Protein AF-A0A8T0N1Z3-F1 (afdb_monomer_lite)

Sequence (78 aa):
MCFDSFEKERFDAFEFIVLIPLPTRSMLLMIPAHDLIAMYLAIELQSLCFYVIAASKRKSEFSTEAGSKYLILGAFPS

pLDDT: mean 82.82, std 9.91, range [55.31, 93.94]

Foldseek 3Di:
DVVVVCVVVVAPVVVVVVLVCQLVVLVVQCPPDPDPVSNVVSVVSNLVSVLCVQCRPVVDPVSVVRSVVSVVVVVVPD

Radius of gyration: 14.24 Å; chains: 1; bounding box: 31×26×34 Å

InterPro domains:
  IPR001750 NADH:quinone oxidoreductase/Mrp antiporter, transmembrane domain [PF00361] (33-76)

Organism: Panicum virgatum (NCBI:txid38727)

Structure (mmCIF, N/CA/C/O backbone):
data_AF-A0A8T0N1Z3-F1
#
_entry.id   AF-A0A8T0N1Z3-F1
#
loop_
_atom_site.group_PDB
_atom_site.id
_atom_site.type_symbol
_atom_site.label_atom_id
_atom_site.label_alt_id
_atom_site.label_comp_id
_atom_site.label_asym_id
_atom_site.label_entity_id
_atom_site.label_seq_id
_atom_site.pdbx_PDB_ins_code
_atom_site.Cartn_x
_atom_site.Cartn_y
_atom_site.Cartn_z
_atom_site.occupancy
_atom_site.B_iso_or_equiv
_atom_site.auth_seq_id
_atom_site.auth_comp_id
_atom_site.auth_asym_id
_atom_site.auth_atom_id
_atom_site.pdbx_PDB_model_num
ATOM 1 N N . MET A 1 1 ? -5.983 -15.819 11.140 1.00 61.25 1 MET A N 1
ATOM 2 C CA . MET A 1 1 ? -4.746 -15.005 11.092 1.00 61.25 1 MET A CA 1
ATOM 3 C C . MET A 1 1 ? -4.945 -13.641 10.427 1.00 61.25 1 MET A C 1
ATOM 5 O O . MET A 1 1 ? -4.527 -12.684 11.048 1.00 61.25 1 MET A O 1
ATOM 9 N N . CYS A 1 2 ? -5.606 -13.502 9.264 1.00 67.00 2 CYS A N 1
ATOM 10 C CA . CYS A 1 2 ? -6.069 -12.183 8.764 1.00 67.00 2 CYS A CA 1
ATOM 11 C C . CYS A 1 2 ? -7.608 -12.103 8.658 1.00 67.00 2 CYS A C 1
ATOM 13 O O . CYS A 1 2 ? -8.210 -11.146 9.126 1.00 67.00 2 CYS A O 1
ATOM 15 N N . PHE A 1 3 ? -8.263 -13.176 8.191 1.00 65.94 3 PHE A N 1
ATOM 16 C CA . PHE A 1 3 ? -9.733 -13.312 8.209 1.00 65.94 3 PHE A CA 1
ATOM 17 C C . PHE A 1 3 ? -10.355 -13.144 9.608 1.00 65.94 3 PHE A C 1
ATOM 19 O O . PHE A 1 3 ? -11.362 -12.466 9.758 1.00 65.94 3 PHE A O 1
ATOM 26 N N . ASP A 1 4 ? -9.696 -13.676 10.640 1.00 71.56 4 ASP A N 1
ATOM 27 C CA . ASP A 1 4 ? -10.095 -13.506 12.049 1.00 71.56 4 ASP A CA 1
ATOM 28 C C . ASP A 1 4 ? -10.023 -12.036 12.521 1.00 71.56 4 ASP A C 1
ATOM 30 O O . ASP A 1 4 ? -10.860 -11.597 13.306 1.00 71.56 4 ASP A O 1
ATOM 34 N N . SER A 1 5 ? -9.076 -11.245 12.000 1.00 69.44 5 SER A N 1
ATOM 35 C CA . SER A 1 5 ? -8.979 -9.809 12.297 1.00 69.44 5 SER A CA 1
ATOM 36 C C . SER A 1 5 ? -10.135 -9.025 11.671 1.00 69.44 5 SER A C 1
ATOM 38 O O . SER A 1 5 ? -10.701 -8.154 12.326 1.00 69.44 5 SER A O 1
ATOM 40 N N . PHE A 1 6 ? -10.545 -9.373 10.443 1.00 70.19 6 PHE A N 1
ATOM 41 C CA . PHE A 1 6 ? -11.713 -8.763 9.793 1.00 70.19 6 PHE A CA 1
ATOM 42 C C . PHE A 1 6 ? -13.009 -9.008 10.571 1.00 70.19 6 PHE A C 1
ATOM 44 O O . PHE A 1 6 ? -13.821 -8.093 10.717 1.00 70.19 6 PHE A O 1
ATOM 51 N N . GLU A 1 7 ? -13.176 -10.219 11.103 1.00 67.06 7 GLU A N 1
ATOM 52 C CA . GLU A 1 7 ? -14.356 -10.603 11.880 1.00 67.06 7 GLU A CA 1
ATOM 53 C C . GLU A 1 7 ? -14.409 -9.878 13.238 1.00 67.06 7 GLU A C 1
ATOM 55 O O . GLU A 1 7 ? -15.466 -9.398 13.652 1.00 67.06 7 GLU A O 1
ATOM 60 N N . LYS A 1 8 ? -13.253 -9.716 13.899 1.00 67.50 8 LYS A N 1
ATOM 61 C CA . LYS A 1 8 ? -13.129 -9.025 15.194 1.00 67.50 8 LYS A CA 1
ATOM 62 C C . LYS A 1 8 ? -13.274 -7.509 15.102 1.00 67.50 8 LYS A C 1
ATOM 64 O O . LYS A 1 8 ? -13.855 -6.900 15.996 1.00 67.50 8 LYS A O 1
ATOM 69 N N . GLU A 1 9 ? -12.748 -6.889 14.049 1.00 70.69 9 GLU A N 1
ATOM 70 C CA . GLU A 1 9 ? -12.727 -5.427 13.914 1.00 70.69 9 GLU A CA 1
ATOM 71 C C . GLU A 1 9 ? -13.938 -4.851 13.162 1.00 70.69 9 GLU A C 1
ATOM 73 O O . GLU A 1 9 ? -14.044 -3.630 13.057 1.00 70.69 9 GLU A O 1
ATOM 78 N N . ARG A 1 10 ? -14.877 -5.696 12.687 1.00 63.59 10 ARG A N 1
ATOM 79 C CA . ARG A 1 10 ? -16.053 -5.293 11.883 1.00 63.59 10 ARG A CA 1
ATOM 80 C C . ARG A 1 10 ? -15.689 -4.285 10.788 1.00 63.59 10 ARG A C 1
ATOM 82 O O . ARG A 1 10 ? -16.337 -3.251 10.627 1.00 63.59 10 ARG A O 1
ATOM 89 N N . PHE A 1 11 ? -14.622 -4.580 10.057 1.00 65.31 11 PHE A N 1
ATOM 90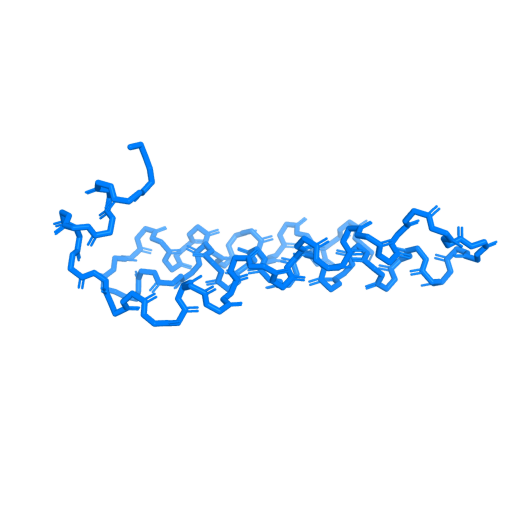 C CA . PHE A 1 11 ? -14.284 -3.813 8.868 1.00 65.31 11 PHE A CA 1
ATOM 91 C C . PHE A 1 11 ? -15.311 -4.068 7.769 1.00 65.31 11 PHE A C 1
ATOM 93 O O . PHE A 1 11 ? -15.788 -5.195 7.614 1.00 65.31 11 PHE A O 1
ATOM 100 N N . ASP A 1 12 ? -15.599 -3.043 6.968 1.00 64.19 12 ASP A N 1
ATOM 101 C CA . ASP A 1 12 ? -16.258 -3.205 5.676 1.00 64.19 12 ASP A CA 1
ATOM 102 C C . ASP A 1 12 ? -15.340 -4.047 4.778 1.00 64.19 12 ASP A C 1
ATOM 104 O O . ASP A 1 12 ? -14.447 -3.549 4.092 1.00 64.19 12 ASP A O 1
ATOM 108 N N . ALA A 1 13 ? -15.517 -5.369 4.850 1.00 62.66 13 ALA A N 1
ATOM 109 C CA . ALA A 1 13 ? -14.600 -6.355 4.281 1.00 62.66 13 ALA A CA 1
ATOM 110 C C . ALA A 1 13 ? -14.407 -6.181 2.766 1.00 62.66 13 ALA A C 1
ATOM 112 O O . ALA A 1 13 ? -13.385 -6.586 2.219 1.00 62.66 13 ALA A O 1
ATOM 113 N N . PHE A 1 14 ? -15.367 -5.548 2.090 1.00 73.19 14 PHE A N 1
ATOM 114 C CA . PHE A 1 14 ? -15.364 -5.372 0.646 1.00 73.19 14 PHE A CA 1
ATOM 115 C C . PHE A 1 14 ? -14.186 -4.526 0.134 1.00 73.19 14 PHE A C 1
ATOM 117 O O . PHE A 1 14 ? -13.529 -4.933 -0.823 1.00 73.19 14 PHE A O 1
ATOM 124 N N . GLU A 1 15 ? -13.862 -3.398 0.777 1.00 74.75 15 GLU A N 1
ATOM 125 C CA . GLU A 1 15 ? -12.763 -2.526 0.327 1.00 74.75 15 GLU A CA 1
ATOM 126 C C . GLU A 1 15 ? -11.407 -3.230 0.464 1.00 74.75 15 GLU A C 1
ATOM 128 O O . GLU A 1 15 ? -10.584 -3.210 -0.452 1.00 74.75 15 GLU A O 1
ATOM 133 N N . PHE A 1 16 ? -11.204 -3.940 1.574 1.00 78.62 16 PHE A N 1
ATOM 134 C CA . PHE A 1 16 ? -9.975 -4.687 1.836 1.00 78.62 16 PHE A CA 1
ATOM 135 C C . PHE A 1 16 ? -9.786 -5.886 0.904 1.00 78.62 16 PHE A C 1
ATOM 137 O O . PHE A 1 16 ? -8.668 -6.147 0.460 1.00 78.62 16 PHE A O 1
ATOM 144 N N . ILE A 1 17 ? -10.865 -6.602 0.574 1.00 82.0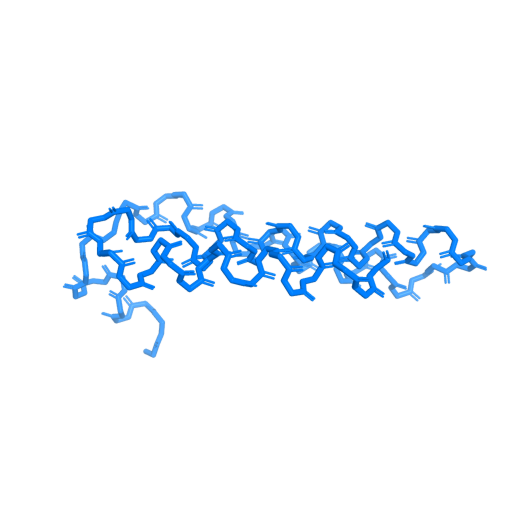0 17 ILE A N 1
ATOM 145 C CA . ILE A 1 17 ? -10.817 -7.733 -0.363 1.00 82.00 17 ILE A CA 1
ATOM 146 C C . ILE A 1 17 ? -10.360 -7.274 -1.754 1.00 82.00 17 ILE A C 1
ATOM 148 O O . ILE A 1 17 ? -9.655 -8.017 -2.434 1.00 82.00 17 ILE A O 1
ATOM 152 N N . VAL A 1 18 ? -10.716 -6.055 -2.169 1.00 83.44 18 VAL A N 1
ATOM 153 C CA . VAL A 1 18 ? -10.274 -5.475 -3.448 1.00 83.44 18 VAL A CA 1
ATOM 154 C C . VAL A 1 18 ? -8.861 -4.890 -3.351 1.00 83.44 18 VAL A C 1
ATOM 156 O O . VAL A 1 18 ? -8.078 -5.019 -4.292 1.00 83.44 18 VAL A O 1
ATOM 159 N N . LEU A 1 19 ? -8.509 -4.285 -2.213 1.00 84.56 19 LEU A N 1
ATOM 160 C CA . LEU A 1 19 ? -7.207 -3.649 -1.999 1.00 84.56 19 LEU A CA 1
ATOM 161 C C . LEU A 1 19 ? -6.050 -4.640 -1.834 1.00 84.56 19 LEU A C 1
ATOM 163 O O . LEU A 1 19 ? -4.945 -4.312 -2.239 1.00 84.56 19 LEU A O 1
ATOM 167 N N . ILE A 1 20 ? -6.266 -5.841 -1.288 1.00 86.62 20 ILE A N 1
ATOM 168 C CA . ILE A 1 20 ? -5.208 -6.856 -1.100 1.00 86.62 20 ILE A CA 1
ATOM 169 C C . ILE A 1 20 ? -4.614 -7.406 -2.416 1.00 86.62 20 ILE A C 1
ATOM 171 O O . ILE A 1 20 ? -3.389 -7.491 -2.509 1.00 8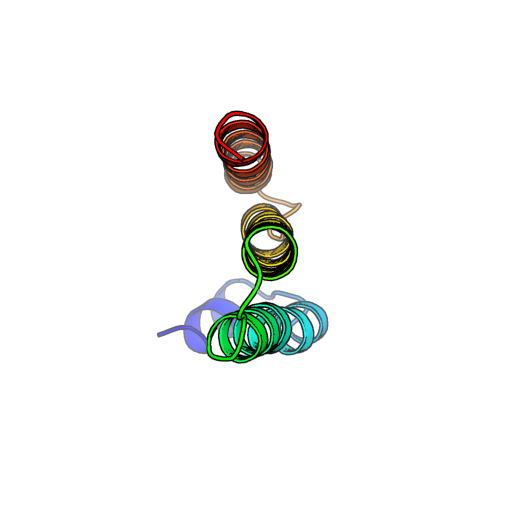6.62 20 ILE A O 1
ATOM 175 N N . PRO A 1 21 ? -5.394 -7.793 -3.445 1.00 91.12 21 PRO A N 1
ATOM 176 C CA . PRO A 1 21 ? -4.830 -8.328 -4.689 1.00 91.12 21 PRO A CA 1
ATOM 177 C C . PRO A 1 21 ? -4.170 -7.263 -5.580 1.00 91.12 21 PRO A C 1
ATOM 179 O O . PRO A 1 21 ? -3.388 -7.607 -6.470 1.00 91.12 21 PRO A O 1
ATOM 182 N N . LEU A 1 22 ? -4.467 -5.978 -5.371 1.00 90.81 22 LEU A N 1
ATOM 183 C CA . LEU A 1 22 ? -3.925 -4.871 -6.161 1.00 90.81 22 LEU A CA 1
ATOM 184 C C . LEU A 1 22 ? -2.385 -4.715 -6.048 1.00 90.81 22 LEU A C 1
ATOM 186 O O . LEU A 1 22 ? -1.729 -4.742 -7.093 1.00 90.81 22 LEU A O 1
ATOM 190 N N . PRO A 1 23 ? -1.761 -4.654 -4.850 1.00 92.38 23 PRO A N 1
ATOM 191 C CA . PRO A 1 23 ? -0.304 -4.629 -4.707 1.00 92.38 23 PRO A CA 1
ATOM 192 C C . PRO A 1 23 ? 0.347 -5.918 -5.213 1.00 92.38 23 PRO A C 1
ATOM 194 O O . PRO A 1 23 ? 1.434 -5.865 -5.782 1.00 92.38 23 PRO A O 1
ATOM 197 N N . THR A 1 24 ? -0.321 -7.072 -5.093 1.00 91.38 24 THR A N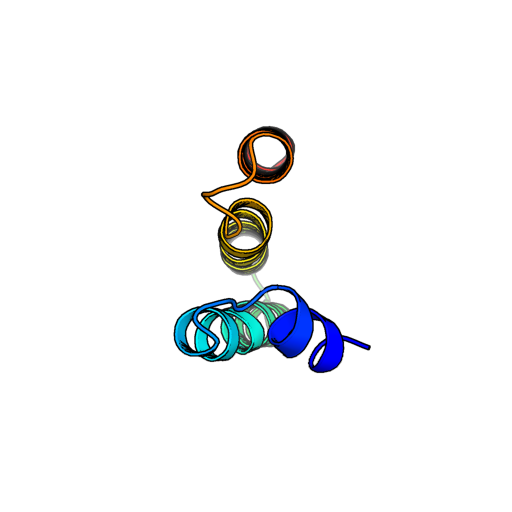 1
ATOM 198 C CA . THR A 1 24 ? 0.183 -8.338 -5.651 1.00 91.38 24 THR A CA 1
ATOM 199 C C . THR A 1 24 ? 0.307 -8.270 -7.173 1.00 91.38 24 THR A C 1
ATOM 201 O O . THR A 1 24 ? 1.300 -8.738 -7.726 1.00 91.38 24 THR A O 1
ATOM 204 N N . ARG A 1 25 ? -0.653 -7.644 -7.868 1.00 91.38 25 ARG A N 1
ATOM 205 C CA . ARG A 1 25 ? -0.531 -7.398 -9.314 1.00 91.38 25 ARG A CA 1
ATOM 206 C C . ARG A 1 25 ? 0.622 -6.454 -9.642 1.00 91.38 25 ARG A C 1
ATOM 208 O O . ARG A 1 25 ? 1.315 -6.696 -10.622 1.00 91.38 25 ARG A O 1
ATOM 215 N N . SER A 1 26 ? 0.858 -5.431 -8.822 1.00 92.56 26 SER A N 1
ATOM 216 C CA . SER A 1 26 ? 2.006 -4.531 -8.999 1.00 92.56 26 SER A CA 1
ATOM 217 C C . SER A 1 26 ? 3.343 -5.272 -8.884 1.00 92.56 26 SER A C 1
ATOM 219 O O . SER A 1 26 ? 4.210 -5.130 -9.741 1.00 92.56 26 SER A O 1
ATOM 221 N N . MET A 1 27 ? 3.475 -6.158 -7.892 1.00 92.06 27 MET A N 1
ATOM 222 C CA . MET A 1 27 ? 4.650 -7.027 -7.744 1.00 92.06 27 MET A CA 1
ATOM 223 C C . MET A 1 27 ? 4.858 -7.928 -8.970 1.00 92.06 27 MET A C 1
ATOM 225 O O . MET A 1 27 ? 5.986 -8.105 -9.423 1.00 92.06 27 MET A O 1
ATOM 229 N N . LEU A 1 28 ? 3.775 -8.467 -9.542 1.00 93.94 28 LEU A N 1
ATOM 230 C CA . LEU A 1 28 ? 3.821 -9.251 -10.781 1.00 93.94 28 LEU A CA 1
ATOM 231 C C . LEU A 1 28 ? 4.300 -8.424 -11.985 1.00 93.94 28 LEU A C 1
ATOM 233 O O . LEU A 1 28 ? 5.022 -8.959 -12.822 1.00 93.94 28 LEU A O 1
ATOM 237 N N . LEU A 1 29 ? 3.944 -7.136 -12.061 1.00 89.44 29 LEU A N 1
ATOM 238 C CA . LEU A 1 29 ? 4.433 -6.213 -13.096 1.00 89.44 29 LEU A CA 1
ATOM 239 C C . LEU A 1 29 ? 5.917 -5.858 -12.923 1.00 89.44 29 LEU A C 1
ATOM 241 O O . LEU A 1 29 ? 6.578 -5.536 -13.907 1.00 89.44 29 LEU A O 1
ATOM 245 N N . MET A 1 30 ? 6.451 -5.956 -11.703 1.00 91.69 30 MET A N 1
ATOM 246 C CA . MET A 1 30 ? 7.863 -5.693 -11.417 1.00 91.69 30 MET A CA 1
ATOM 247 C C . MET A 1 30 ? 8.790 -6.806 -11.939 1.00 91.69 30 MET A C 1
ATOM 249 O O . MET A 1 30 ? 9.914 -6.523 -12.340 1.00 91.69 30 MET A O 1
ATOM 253 N N . ILE A 1 31 ? 8.328 -8.064 -11.974 1.00 89.25 31 ILE A N 1
ATOM 254 C CA . ILE A 1 31 ? 9.133 -9.235 -12.381 1.00 89.25 31 ILE A CA 1
ATOM 255 C C . ILE A 1 31 ? 9.675 -9.126 -13.824 1.00 89.25 31 ILE A C 1
ATOM 257 O O . ILE A 1 31 ? 10.859 -9.398 -14.020 1.00 89.25 31 ILE A O 1
ATOM 261 N N . PRO A 1 32 ? 8.875 -8.744 -14.842 1.00 91.38 32 PRO A N 1
ATOM 262 C CA . PRO A 1 32 ? 9.361 -8.579 -16.214 1.00 91.38 32 PRO A CA 1
ATOM 263 C C . PRO A 1 32 ? 9.875 -7.160 -16.530 1.00 91.38 32 PRO A C 1
ATOM 265 O O . PRO A 1 32 ? 10.072 -6.839 -17.701 1.00 91.38 32 PRO A O 1
ATOM 268 N N . ALA A 1 33 ? 10.041 -6.272 -15.544 1.00 89.62 33 ALA A N 1
ATOM 269 C CA . ALA A 1 33 ? 10.441 -4.893 -15.814 1.00 89.62 33 ALA A CA 1
ATOM 270 C C . ALA A 1 33 ? 11.904 -4.827 -16.297 1.00 89.62 33 ALA A C 1
ATOM 272 O O . ALA A 1 33 ? 12.836 -5.127 -15.556 1.00 89.62 33 ALA A O 1
ATOM 273 N N . HIS A 1 34 ? 12.101 -4.414 -17.552 1.00 87.81 34 HIS A N 1
ATOM 274 C CA . HIS A 1 34 ? 13.427 -4.259 -18.171 1.00 87.81 34 HIS A CA 1
ATOM 275 C C . HIS A 1 34 ? 13.954 -2.818 -18.147 1.00 87.81 34 HIS A C 1
ATOM 277 O O . HIS A 1 34 ? 15.092 -2.579 -18.544 1.00 87.81 34 HIS A O 1
ATOM 283 N N . ASP A 1 35 ? 13.135 -1.869 -17.693 1.00 91.88 35 ASP A N 1
ATOM 284 C CA . ASP A 1 35 ? 13.470 -0.451 -17.621 1.00 91.88 35 ASP A CA 1
ATOM 285 C C . ASP A 1 35 ? 13.348 0.062 -16.181 1.00 91.88 35 ASP A C 1
ATOM 287 O O . ASP A 1 35 ? 12.431 -0.325 -15.447 1.00 91.88 35 ASP A O 1
ATOM 291 N N . LEU A 1 36 ? 14.269 0.944 -15.780 1.00 91.62 36 LEU A N 1
ATOM 292 C CA . LEU A 1 36 ? 14.309 1.499 -14.425 1.00 91.62 36 LEU A CA 1
ATOM 293 C C . LEU A 1 36 ? 13.051 2.318 -14.102 1.00 91.62 36 LEU A C 1
ATOM 295 O O . LEU A 1 36 ? 12.588 2.288 -12.964 1.00 91.62 36 LEU A O 1
ATOM 299 N N . ILE A 1 37 ? 12.452 2.990 -15.091 1.00 91.88 37 ILE A N 1
ATOM 300 C CA . ILE A 1 37 ? 11.224 3.774 -14.904 1.00 91.88 37 ILE A CA 1
ATOM 301 C C . ILE A 1 37 ? 10.036 2.835 -14.671 1.00 91.88 37 ILE A C 1
ATOM 303 O O . ILE A 1 37 ? 9.200 3.091 -13.806 1.00 91.88 37 ILE A O 1
ATOM 307 N N . ALA A 1 38 ? 9.972 1.721 -15.406 1.00 91.06 38 ALA A N 1
ATOM 308 C CA . ALA A 1 38 ? 8.928 0.714 -15.221 1.00 91.06 38 ALA A CA 1
ATOM 309 C C . ALA A 1 38 ? 9.026 0.040 -13.843 1.00 91.06 38 ALA A C 1
ATOM 311 O O . ALA A 1 38 ? 8.006 -0.166 -13.184 1.00 91.06 38 ALA A O 1
ATOM 312 N N . MET A 1 39 ? 10.248 -0.253 -13.383 1.00 91.00 39 MET A N 1
ATOM 313 C CA . MET A 1 39 ? 10.489 -0.780 -12.039 1.00 91.00 39 MET A CA 1
ATOM 314 C C . MET A 1 39 ? 10.076 0.228 -10.959 1.00 91.00 39 MET A C 1
ATOM 316 O O . MET A 1 39 ? 9.373 -0.142 -10.021 1.00 91.00 39 MET A O 1
ATOM 320 N N . TYR A 1 40 ? 10.447 1.500 -11.116 1.00 91.38 40 TYR A N 1
ATOM 321 C CA . TYR A 1 40 ? 10.065 2.572 -10.197 1.00 91.38 40 TYR A CA 1
ATOM 322 C C . TYR A 1 40 ? 8.542 2.726 -10.084 1.00 91.38 40 TYR A C 1
ATOM 324 O O . TYR A 1 40 ? 7.993 2.706 -8.985 1.00 91.38 40 TYR A O 1
ATOM 332 N N . LEU A 1 41 ? 7.838 2.776 -11.220 1.00 90.81 41 LEU A N 1
ATOM 333 C CA . LEU A 1 41 ? 6.375 2.867 -11.255 1.00 90.81 41 LEU A CA 1
ATOM 334 C C . LEU A 1 41 ? 5.690 1.664 -10.591 1.00 90.81 41 LEU A C 1
ATOM 336 O O . LEU A 1 41 ? 4.674 1.834 -9.919 1.00 90.81 41 LEU A O 1
ATOM 340 N N . ALA A 1 42 ? 6.231 0.454 -10.759 1.00 92.81 42 ALA A N 1
ATOM 341 C CA . ALA A 1 42 ? 5.698 -0.742 -10.110 1.00 92.81 42 ALA A CA 1
ATOM 342 C C . ALA A 1 42 ? 5.883 -0.704 -8.580 1.00 92.81 42 ALA A C 1
ATOM 344 O O . ALA A 1 42 ? 4.986 -1.123 -7.841 1.00 92.81 42 ALA A O 1
ATOM 345 N N . ILE A 1 43 ? 7.012 -0.173 -8.101 1.00 91.38 43 ILE A N 1
ATOM 346 C CA . ILE A 1 43 ? 7.277 0.020 -6.669 1.00 91.38 43 ILE A CA 1
ATOM 347 C C . ILE A 1 43 ? 6.345 1.089 -6.093 1.00 91.38 43 ILE A C 1
ATOM 349 O O . ILE A 1 43 ? 5.706 0.847 -5.073 1.00 91.38 43 ILE A O 1
ATOM 353 N N . GLU A 1 44 ? 6.195 2.227 -6.768 1.00 90.88 44 GLU A N 1
ATOM 354 C CA . GLU A 1 44 ? 5.285 3.302 -6.355 1.00 90.88 44 GLU A CA 1
ATOM 355 C C . GLU A 1 44 ? 3.831 2.829 -6.272 1.00 90.88 44 GLU A C 1
ATOM 357 O O . GLU A 1 44 ? 3.152 3.021 -5.261 1.00 90.88 44 GLU A O 1
ATOM 362 N N . LEU A 1 45 ? 3.358 2.112 -7.295 1.00 91.19 45 LEU A N 1
ATOM 363 C CA . LEU A 1 45 ? 2.007 1.555 -7.306 1.00 91.19 45 LEU A CA 1
ATOM 364 C C . LEU A 1 45 ? 1.789 0.562 -6.151 1.00 91.19 45 LEU A C 1
ATOM 366 O O . LEU A 1 45 ? 0.718 0.548 -5.535 1.00 91.19 45 LEU A O 1
ATOM 370 N N . GLN A 1 46 ? 2.799 -0.247 -5.822 1.00 93.00 46 GLN A N 1
ATOM 371 C CA . GLN A 1 46 ? 2.741 -1.173 -4.693 1.00 93.00 46 GLN A CA 1
ATOM 372 C C . GLN A 1 46 ? 2.697 -0.428 -3.350 1.00 93.00 46 GLN A C 1
ATOM 374 O O . GLN A 1 46 ? 1.856 -0.739 -2.501 1.00 93.00 46 GLN A O 1
ATOM 379 N N . SER A 1 47 ? 3.570 0.561 -3.166 1.00 90.38 47 SER A N 1
ATOM 380 C CA . SER A 1 47 ? 3.651 1.386 -1.959 1.00 90.38 47 SER A CA 1
ATOM 381 C C . SER A 1 47 ? 2.350 2.144 -1.702 1.00 90.38 47 SER A C 1
ATOM 383 O O . SER A 1 47 ? 1.835 2.129 -0.583 1.00 90.38 47 SER A O 1
ATOM 385 N N . LEU A 1 48 ? 1.741 2.708 -2.748 1.00 89.25 48 LEU A N 1
ATOM 386 C CA . LEU A 1 48 ? 0.488 3.452 -2.648 1.00 89.25 48 LEU A CA 1
ATOM 387 C C . LEU A 1 48 ? -0.676 2.576 -2.165 1.00 89.25 48 LEU A C 1
ATOM 389 O O . LEU A 1 48 ? -1.451 2.990 -1.300 1.00 89.25 48 LEU A O 1
ATOM 393 N N . CYS A 1 49 ? -0.753 1.330 -2.641 1.00 91.00 49 CYS A N 1
ATOM 394 C CA . CYS A 1 49 ? -1.727 0.358 -2.142 1.00 91.00 49 CYS A CA 1
ATOM 395 C C . CYS A 1 49 ? -1.523 0.062 -0.647 1.00 91.00 49 CYS A C 1
ATOM 397 O O . CYS A 1 49 ? -2.492 -0.010 0.112 1.00 91.00 49 CYS A O 1
ATOM 399 N N . PHE A 1 50 ? -0.271 -0.076 -0.201 1.00 88.44 50 PHE A N 1
ATOM 400 C CA . PHE A 1 50 ? 0.036 -0.317 1.208 1.00 88.44 50 PHE A CA 1
ATOM 401 C C . PHE A 1 50 ? -0.247 0.889 2.107 1.00 88.44 50 PHE A C 1
ATOM 403 O O . PHE A 1 50 ? -0.710 0.687 3.230 1.00 88.44 50 PHE A O 1
ATOM 410 N N . TYR A 1 51 ? -0.073 2.124 1.630 1.00 89.44 51 TYR A N 1
ATOM 411 C CA . TYR A 1 51 ? -0.466 3.317 2.390 1.00 89.44 51 TYR A CA 1
ATOM 412 C C . TYR A 1 51 ? -1.970 3.355 2.651 1.00 89.44 51 TYR A C 1
ATOM 414 O O . TYR A 1 51 ? -2.399 3.619 3.776 1.00 89.44 51 TYR A O 1
ATOM 422 N N . VAL A 1 52 ? -2.775 3.029 1.635 1.00 87.75 52 VAL A N 1
ATOM 423 C CA . VAL A 1 52 ? -4.237 2.966 1.769 1.00 87.75 52 VAL A CA 1
ATOM 424 C C . VAL A 1 52 ? -4.635 1.888 2.776 1.00 87.75 52 VAL A C 1
ATOM 426 O O . VAL A 1 52 ? -5.465 2.140 3.650 1.00 87.75 52 VAL A O 1
ATOM 429 N N . ILE A 1 53 ? -3.998 0.716 2.720 1.00 87.19 53 ILE A N 1
ATOM 430 C CA . ILE A 1 53 ? -4.242 -0.381 3.666 1.00 87.19 53 ILE A CA 1
ATOM 431 C C . ILE A 1 53 ? -3.866 0.023 5.104 1.00 87.19 53 ILE A C 1
ATOM 433 O O . ILE A 1 53 ? -4.646 -0.203 6.030 1.00 87.19 53 ILE A O 1
ATOM 437 N N . ALA A 1 54 ? -2.719 0.678 5.307 1.00 86.81 54 ALA A N 1
ATOM 438 C CA . ALA A 1 54 ? -2.265 1.126 6.627 1.00 86.81 54 ALA A CA 1
ATOM 439 C C . ALA A 1 54 ? -3.183 2.194 7.253 1.00 86.81 54 ALA A C 1
ATOM 441 O O . ALA A 1 54 ? -3.379 2.205 8.471 1.00 86.81 54 ALA A O 1
ATOM 442 N N . ALA A 1 55 ? -3.778 3.059 6.426 1.00 85.88 55 ALA A N 1
ATOM 443 C CA . ALA A 1 55 ? -4.713 4.106 6.842 1.00 85.88 55 ALA A CA 1
ATOM 444 C C . ALA A 1 55 ? -6.191 3.660 6.847 1.00 85.88 55 ALA A C 1
ATOM 446 O O . ALA A 1 55 ? -7.085 4.471 7.103 1.00 85.88 55 ALA A O 1
ATOM 447 N N . SER A 1 56 ? -6.486 2.389 6.554 1.00 81.75 56 SER A N 1
ATOM 448 C CA . SER A 1 56 ? -7.870 1.936 6.362 1.00 81.75 56 SER A CA 1
ATOM 449 C C . SER A 1 56 ? -8.714 1.981 7.645 1.00 81.75 56 SER A C 1
ATOM 451 O O . SER A 1 56 ? -9.936 2.123 7.572 1.00 81.75 56 SER A O 1
ATOM 453 N N . LYS A 1 57 ? -8.110 1.939 8.844 1.00 83.31 57 LYS A N 1
ATOM 454 C CA . LYS A 1 57 ? -8.847 2.030 10.119 1.00 83.31 57 LYS A CA 1
ATOM 455 C C . LYS A 1 57 ? -9.144 3.481 10.512 1.00 83.31 57 LYS A C 1
ATOM 457 O O . LYS A 1 57 ? -8.643 3.982 11.515 1.00 83.31 57 LYS A O 1
ATOM 462 N N . ARG A 1 58 ? -10.050 4.139 9.786 1.00 74.94 58 ARG A N 1
ATOM 463 C CA . ARG A 1 58 ? -10.390 5.567 9.990 1.00 74.94 58 ARG A CA 1
ATOM 464 C C . ARG A 1 58 ? -10.848 5.940 11.407 1.00 74.94 58 ARG A C 1
ATOM 466 O O . ARG A 1 58 ? -10.697 7.084 11.812 1.00 74.94 58 ARG A O 1
ATOM 473 N N . LYS A 1 59 ? -11.422 4.995 12.163 1.00 78.75 59 LYS A N 1
ATOM 474 C CA . LYS A 1 59 ? -11.885 5.221 13.548 1.00 78.75 59 LYS A CA 1
ATOM 475 C C . LYS A 1 59 ? -10.763 5.181 14.592 1.00 78.75 59 LYS A C 1
ATOM 477 O O . LYS A 1 59 ? -11.025 5.455 15.757 1.00 78.75 59 LYS A O 1
ATOM 482 N N . SER A 1 60 ? -9.545 4.793 14.214 1.00 81.50 60 SER A N 1
ATOM 483 C CA . SER A 1 60 ? -8.403 4.713 15.1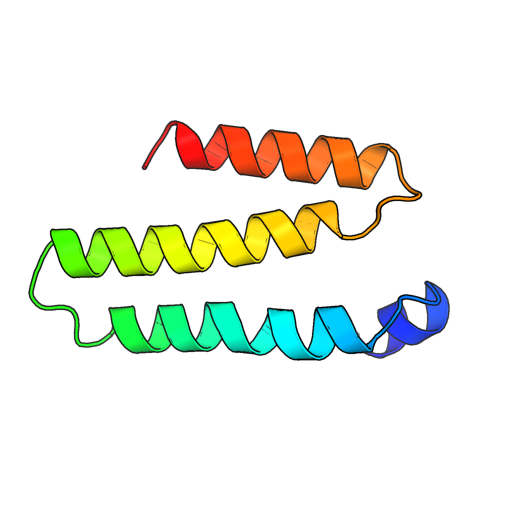23 1.00 81.50 60 SER A CA 1
ATOM 484 C C . SER A 1 60 ? -7.373 5.769 14.757 1.00 81.50 60 SER A C 1
ATOM 486 O O . SER A 1 60 ? -6.777 5.713 13.685 1.00 81.50 60 SER A O 1
ATOM 488 N N . GLU A 1 61 ? -7.125 6.698 15.677 1.00 83.38 61 GLU A N 1
ATOM 489 C CA . GLU A 1 61 ? -6.136 7.767 15.493 1.00 83.38 61 GLU A CA 1
ATOM 490 C C . GLU A 1 61 ? -4.736 7.203 15.209 1.00 83.38 61 GLU A C 1
ATOM 492 O O . GLU A 1 61 ? -4.045 7.683 14.314 1.00 83.38 61 GLU A O 1
ATOM 497 N N . PHE A 1 62 ? -4.375 6.092 15.861 1.00 84.75 62 PHE A N 1
ATOM 498 C CA . PHE A 1 62 ? -3.111 5.388 15.632 1.00 84.75 62 PHE A CA 1
ATOM 499 C C . PHE A 1 62 ? -2.945 4.867 14.197 1.00 84.75 62 PHE A C 1
ATOM 501 O O . PHE A 1 62 ? -1.836 4.888 13.673 1.00 84.75 62 PHE A O 1
ATOM 508 N N . SER A 1 63 ? -4.016 4.401 13.544 1.00 83.06 63 SER A N 1
ATOM 509 C CA . SER A 1 63 ? -3.940 3.911 12.157 1.00 83.06 63 SER A CA 1
ATOM 510 C C . SER A 1 63 ? -3.830 5.057 11.162 1.00 83.06 63 SER A C 1
ATOM 512 O O . SER A 1 63 ? -3.049 4.967 10.218 1.00 83.06 63 SER A O 1
ATOM 514 N N . THR A 1 64 ? -4.546 6.157 11.398 1.00 84.12 64 THR A N 1
ATOM 515 C CA . THR A 1 64 ? -4.432 7.369 10.578 1.00 84.12 64 THR A CA 1
ATOM 516 C C . THR A 1 64 ? -3.035 7.985 10.691 1.00 84.12 64 THR A C 1
ATOM 518 O O . THR A 1 64 ? -2.441 8.377 9.684 1.00 84.12 64 THR A O 1
ATOM 521 N N . GLU A 1 65 ? -2.464 8.020 11.899 1.00 88.06 65 GLU A N 1
ATOM 522 C CA . GLU A 1 65 ? -1.100 8.498 12.129 1.00 88.06 65 GLU A CA 1
ATOM 523 C C . GLU A 1 65 ? -0.058 7.557 11.505 1.00 88.06 65 GLU A C 1
ATOM 525 O O . GLU A 1 65 ? 0.845 8.016 10.804 1.00 88.06 65 GLU A O 1
ATOM 530 N N . ALA A 1 66 ? -0.193 6.241 11.704 1.00 85.88 66 ALA A N 1
ATOM 531 C CA . ALA A 1 66 ? 0.714 5.253 11.123 1.00 85.88 66 ALA A CA 1
ATOM 532 C C . ALA A 1 66 ? 0.687 5.283 9.590 1.00 85.88 66 ALA A C 1
ATOM 534 O O . ALA A 1 66 ? 1.750 5.275 8.974 1.00 85.88 66 ALA A O 1
ATOM 535 N N . GLY A 1 67 ? -0.499 5.381 8.979 1.00 85.50 67 GLY A N 1
ATOM 536 C CA . GLY A 1 67 ? -0.657 5.509 7.531 1.00 85.50 67 GLY A CA 1
ATOM 537 C C . GLY A 1 67 ? -0.017 6.784 6.984 1.00 85.50 67 GLY A C 1
ATOM 538 O O . GLY A 1 67 ? 0.695 6.731 5.985 1.00 85.50 67 GLY A O 1
ATOM 539 N N . SER A 1 68 ? -0.180 7.912 7.683 1.00 83.81 68 SER A N 1
ATOM 540 C CA . SER A 1 68 ? 0.449 9.184 7.299 1.00 83.81 68 SER A CA 1
ATOM 541 C C . SER A 1 68 ? 1.975 9.126 7.408 1.00 83.81 68 SER A C 1
ATOM 543 O O . SER A 1 68 ? 2.679 9.591 6.516 1.00 83.81 68 SER A O 1
ATOM 545 N N . LYS A 1 69 ? 2.509 8.503 8.467 1.00 89.94 69 LYS A N 1
ATOM 546 C CA . LYS A 1 69 ? 3.954 8.274 8.611 1.00 89.94 69 LYS A CA 1
ATOM 547 C C . LYS A 1 69 ? 4.490 7.350 7.523 1.00 89.94 69 LYS A C 1
ATOM 549 O O . LYS A 1 69 ? 5.545 7.641 6.979 1.00 89.94 69 LYS A O 1
ATOM 554 N N . TYR A 1 70 ? 3.771 6.279 7.189 1.00 87.88 70 TYR A N 1
ATOM 555 C CA . TYR A 1 70 ? 4.156 5.357 6.116 1.00 87.88 70 TYR A CA 1
ATOM 556 C C . TYR A 1 70 ? 4.184 6.052 4.752 1.00 87.88 70 TYR A C 1
ATOM 558 O O . TYR A 1 70 ? 5.161 5.906 4.025 1.00 87.88 70 TYR A O 1
ATOM 566 N N . LEU A 1 71 ? 3.163 6.861 4.449 1.00 87.25 71 LEU A N 1
ATOM 567 C CA . LEU A 1 71 ? 3.095 7.678 3.235 1.00 87.25 71 LEU A CA 1
ATOM 568 C C . LEU A 1 71 ? 4.308 8.610 3.130 1.00 87.25 71 LEU A C 1
ATOM 570 O O . LEU A 1 71 ? 4.989 8.627 2.112 1.00 87.25 71 LEU A O 1
ATOM 574 N N . ILE A 1 72 ? 4.598 9.368 4.191 1.00 87.81 72 ILE A N 1
ATOM 575 C CA . ILE A 1 72 ? 5.731 10.301 4.214 1.00 87.81 72 ILE A CA 1
ATOM 576 C C . ILE A 1 72 ? 7.051 9.533 4.081 1.00 87.81 72 ILE A C 1
ATOM 578 O O . ILE A 1 72 ? 7.901 9.901 3.275 1.00 87.81 72 ILE A O 1
ATOM 582 N N . LEU A 1 73 ? 7.219 8.444 4.834 1.00 85.44 73 LEU A N 1
ATOM 583 C CA . LEU A 1 73 ? 8.444 7.649 4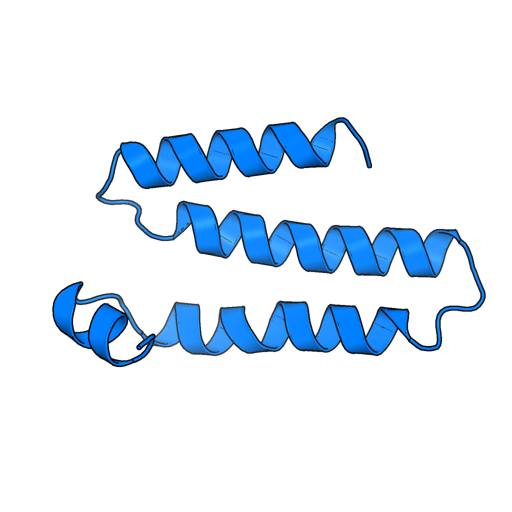.825 1.00 85.44 73 LEU A CA 1
ATOM 584 C C . LEU A 1 73 ? 8.747 7.010 3.482 1.00 85.44 73 LEU A C 1
ATOM 586 O O . LEU A 1 73 ? 9.917 6.763 3.238 1.00 85.44 73 LEU A O 1
ATOM 590 N N . GLY A 1 74 ? 7.756 6.730 2.641 1.00 79.69 74 GLY A N 1
ATOM 591 C CA . GLY A 1 74 ? 8.023 6.240 1.295 1.00 79.69 74 GLY A CA 1
ATOM 592 C C . GLY A 1 74 ? 7.868 7.284 0.187 1.00 79.69 74 GLY A C 1
ATOM 593 O O . GLY A 1 74 ? 8.285 7.005 -0.923 1.00 79.69 74 GLY A O 1
ATOM 594 N N . ALA A 1 75 ? 7.383 8.500 0.459 1.00 77.00 75 ALA A N 1
ATOM 595 C CA . ALA A 1 75 ? 7.470 9.620 -0.489 1.00 77.00 75 ALA A CA 1
ATOM 596 C C . ALA A 1 75 ? 8.856 10.301 -0.514 1.00 77.00 75 ALA A C 1
ATOM 598 O O . ALA A 1 75 ? 9.186 10.996 -1.466 1.00 77.00 75 ALA A O 1
ATOM 599 N N . PHE A 1 76 ? 9.659 10.148 0.544 1.00 71.19 76 PHE A N 1
ATOM 600 C CA . PHE A 1 76 ? 11.011 10.722 0.647 1.00 71.19 76 PHE A CA 1
ATOM 601 C C . PHE A 1 76 ? 12.150 9.894 0.006 1.00 71.19 76 PHE A C 1
ATOM 603 O O . PHE A 1 76 ? 13.103 10.510 -0.469 1.00 71.19 76 PHE A O 1
ATOM 610 N N . PRO A 1 77 ? 12.135 8.545 0.030 1.00 60.00 77 PRO A N 1
ATOM 611 C CA . PRO A 1 77 ? 13.200 7.706 -0.526 1.00 60.00 77 PRO A CA 1
ATOM 612 C C . PRO A 1 77 ? 12.943 7.222 -1.958 1.00 60.00 77 PRO A C 1
ATOM 614 O O . PRO A 1 77 ? 13.833 6.578 -2.515 1.00 60.00 77 PRO A O 1
ATOM 617 N N . SER A 1 78 ? 11.749 7.468 -2.505 1.00 55.31 78 SER A N 1
ATOM 618 C CA . SER A 1 78 ? 11.352 7.045 -3.852 1.00 55.31 78 SER A CA 1
ATOM 619 C C . SER A 1 78 ? 11.728 8.091 -4.891 1.00 55.31 78 SER A C 1
ATOM 621 O O . SER A 1 78 ? 11.385 9.274 -4.691 1.00 55.31 78 SER A O 1
#

Secondary structure (DSSP, 8-state):
--HHHHHHHT--HHHHHHHTHHHHHHHHHHTT--SHHHHHHHHHHHHHHHHHHHT--TT-HHHHHHHHHHHHHHHS--